Protein AF-A0A2X1NCE7-F1 (afdb_monomer_lite)

Organism: Escherichia coli (NCBI:txid562)

pLDDT: mean 74.32, std 12.25, range [46.88, 92.25]

Secondary structure (DSSP, 8-state):
-HHHHHHHHHHHHHHHHHHHHHHHHHHHHHHH-SSS---TTSTTSHHHHIIIIIIIHHHHHHHHHHHHHHHHHHHHHHHHTT-TT--TTSS---

Sequence (94 aa):
MLTLARQQQRQNIRWLLCLSVLMLLALLLSLCAGEQWISPGDWFTPRGELFVWQIRLPRTLAVLLVGAALAISGAVMQALFENPLAEPWTTWRL

Structure (mmCIF, N/CA/C/O backbone):
data_AF-A0A2X1NCE7-F1
#
_entry.id   AF-A0A2X1NCE7-F1
#
loop_
_atom_site.group_PDB
_atom_site.id
_atom_site.type_symbol
_atom_site.label_atom_id
_atom_site.label_alt_id
_atom_site.label_comp_id
_atom_site.label_asym_id
_atom_site.label_entity_id
_atom_site.label_seq_id
_atom_site.pdbx_PDB_ins_code
_atom_site.Cartn_x
_atom_site.Cartn_y
_atom_site.Cartn_z
_atom_site.occupancy
_atom_site.B_iso_or_equiv
_atom_site.auth_seq_id
_atom_site.auth_comp_id
_atom_site.auth_asym_id
_atom_site.auth_atom_id
_atom_site.pdbx_PDB_model_num
ATOM 1 N N . MET A 1 1 ? -25.843 -12.233 19.010 1.00 58.94 1 MET A N 1
ATOM 2 C CA . MET A 1 1 ? -24.568 -11.489 19.158 1.00 58.94 1 MET A CA 1
ATOM 3 C C . MET A 1 1 ? -23.429 -12.122 18.353 1.00 58.94 1 MET A C 1
ATOM 5 O O . MET A 1 1 ? -22.849 -11.433 17.526 1.00 58.94 1 MET A O 1
ATOM 9 N N . LEU A 1 2 ? -23.161 -13.430 18.482 1.00 68.69 2 LEU A N 1
ATOM 10 C CA . LEU A 1 2 ? -22.081 -14.109 17.733 1.00 68.69 2 LEU A CA 1
ATOM 11 C C . LEU A 1 2 ? -22.261 -14.132 16.196 1.00 68.69 2 LEU A C 1
ATOM 13 O O . LEU A 1 2 ? -21.280 -14.206 15.460 1.00 68.69 2 LEU A O 1
ATOM 17 N N . THR A 1 3 ? -23.494 -14.047 15.688 1.00 78.88 3 THR A N 1
ATOM 18 C CA . THR A 1 3 ? -23.795 -14.024 14.243 1.00 78.88 3 THR A CA 1
ATOM 19 C C . THR A 1 3 ? -23.432 -12.694 13.575 1.00 78.88 3 THR A C 1
ATOM 21 O O . THR A 1 3 ? -22.824 -12.708 12.506 1.00 78.88 3 THR A O 1
ATOM 24 N N . LEU A 1 4 ? -23.723 -11.564 14.231 1.00 79.62 4 LEU A N 1
ATOM 25 C CA . LEU A 1 4 ? -23.345 -10.220 13.770 1.00 79.62 4 LEU A CA 1
ATOM 26 C C . LEU A 1 4 ? -21.819 -10.051 13.751 1.00 79.62 4 LEU A C 1
ATOM 28 O O . LEU A 1 4 ? -21.266 -9.583 12.760 1.00 79.62 4 LEU A O 1
ATOM 32 N N . ALA A 1 5 ? -21.123 -10.538 14.787 1.00 78.19 5 ALA A N 1
ATOM 33 C CA . ALA A 1 5 ? -19.659 -10.520 14.842 1.00 78.19 5 ALA A CA 1
ATOM 34 C C . ALA A 1 5 ? -19.017 -11.302 13.677 1.00 78.19 5 ALA A C 1
ATOM 36 O O . ALA A 1 5 ? -18.088 -10.815 13.034 1.00 78.19 5 ALA A O 1
ATOM 37 N N . ARG A 1 6 ? -19.554 -12.485 13.334 1.00 77.81 6 ARG A N 1
ATOM 38 C CA . ARG A 1 6 ? -19.093 -13.279 12.178 1.00 77.81 6 ARG A CA 1
ATOM 39 C C . ARG A 1 6 ? -19.366 -12.592 10.837 1.00 77.81 6 ARG A C 1
ATOM 41 O O . ARG A 1 6 ? -18.542 -12.697 9.927 1.00 77.81 6 ARG A O 1
ATOM 48 N N . GLN A 1 7 ? -20.505 -11.911 10.692 1.00 80.94 7 GLN A N 1
ATOM 49 C CA . GLN A 1 7 ? -20.818 -11.143 9.482 1.00 80.94 7 GLN A CA 1
ATOM 50 C C . GLN A 1 7 ? -19.876 -9.948 9.316 1.00 80.94 7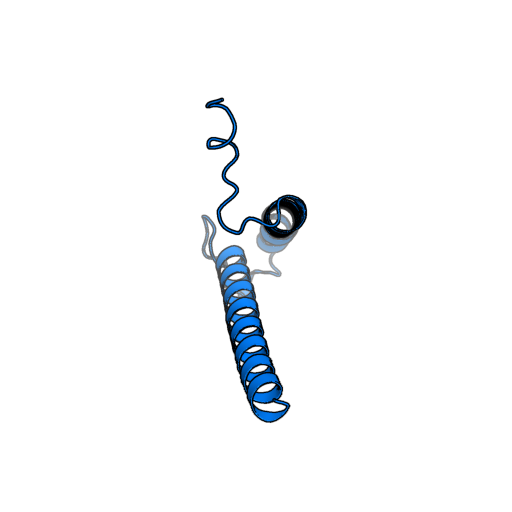 GLN A C 1
ATOM 52 O O . GLN A 1 7 ? -19.316 -9.780 8.231 1.00 80.94 7 GLN A O 1
ATOM 57 N N . GLN A 1 8 ? -19.625 -9.192 10.389 1.00 83.81 8 GLN A N 1
ATOM 58 C CA . GLN A 1 8 ? -18.676 -8.079 10.380 1.00 83.81 8 GLN A CA 1
ATOM 59 C C . GLN A 1 8 ? -17.263 -8.556 10.028 1.00 83.81 8 GLN A C 1
ATOM 61 O O . GLN A 1 8 ? -16.607 -7.974 9.169 1.00 83.81 8 GLN A O 1
ATOM 66 N N . GLN A 1 9 ? -16.811 -9.669 10.614 1.00 84.88 9 GLN A N 1
ATOM 67 C CA . GLN A 1 9 ? -15.489 -10.229 10.330 1.00 84.88 9 GLN A CA 1
ATOM 68 C C . GLN A 1 9 ? -15.327 -10.607 8.848 1.00 84.88 9 GLN A C 1
ATOM 70 O O . GLN A 1 9 ? -14.289 -10.334 8.248 1.00 84.88 9 GLN A O 1
ATOM 75 N N . ARG A 1 10 ? -16.362 -11.184 8.221 1.00 82.50 10 ARG A N 1
ATOM 76 C CA . ARG A 1 10 ? -16.343 -11.494 6.781 1.00 82.50 10 ARG A CA 1
ATOM 77 C C . ARG A 1 10 ? -16.296 -10.238 5.919 1.00 82.50 10 ARG A C 1
ATOM 79 O O . ARG A 1 10 ? -15.580 -10.230 4.923 1.00 82.50 10 ARG A O 1
ATOM 86 N N . GLN A 1 11 ? -17.038 -9.193 6.277 1.00 85.50 11 GLN A N 1
ATOM 87 C CA . GLN A 1 11 ? -16.992 -7.919 5.555 1.00 85.50 11 GLN A CA 1
ATOM 88 C C . GLN A 1 11 ? -15.617 -7.260 5.683 1.00 85.50 11 GLN A C 1
ATOM 90 O O . GLN A 1 11 ? -15.058 -6.851 4.671 1.00 85.50 11 GLN A O 1
ATOM 95 N N . ASN A 1 12 ? -15.026 -7.255 6.880 1.00 85.00 12 ASN A N 1
ATOM 96 C CA . ASN A 1 12 ? -13.684 -6.720 7.110 1.00 85.00 12 ASN A CA 1
ATOM 97 C C . ASN A 1 12 ? -12.630 -7.466 6.282 1.00 85.00 12 ASN A C 1
ATOM 99 O O . ASN A 1 12 ? -11.816 -6.830 5.624 1.00 85.00 12 ASN A O 1
ATOM 103 N N . ILE A 1 13 ? -12.677 -8.803 6.241 1.00 87.81 13 ILE A N 1
ATOM 104 C CA . ILE A 1 13 ? -11.763 -9.597 5.404 1.00 87.81 13 ILE A CA 1
ATOM 105 C C . ILE A 1 13 ? -11.936 -9.248 3.920 1.00 87.81 13 ILE A C 1
ATOM 107 O O . ILE A 1 13 ? -10.945 -9.108 3.210 1.00 87.81 13 ILE A O 1
ATOM 111 N N . ARG A 1 14 ? -13.174 -9.061 3.443 1.00 89.50 14 ARG A N 1
ATOM 112 C CA . ARG A 1 14 ? -13.430 -8.650 2.052 1.00 89.50 14 ARG A CA 1
ATOM 113 C C . ARG A 1 14 ? -12.869 -7.260 1.758 1.00 89.50 14 ARG A C 1
ATOM 115 O O . ARG A 1 14 ? -12.230 -7.093 0.728 1.00 89.50 14 ARG A O 1
ATOM 122 N N . TRP A 1 15 ? -13.052 -6.299 2.660 1.00 89.75 15 TRP A N 1
ATOM 123 C CA . TRP A 1 15 ? -12.480 -4.959 2.519 1.00 89.75 15 TRP A CA 1
ATOM 124 C C . TRP A 1 15 ? -10.953 -4.978 2.522 1.00 89.75 15 TRP A C 1
ATOM 126 O O . TRP A 1 15 ? -10.344 -4.371 1.647 1.00 89.75 15 TRP A O 1
ATOM 136 N N . LEU A 1 16 ? -10.332 -5.727 3.436 1.00 86.75 16 LEU A N 1
ATOM 137 C CA . LEU A 1 16 ? -8.879 -5.897 3.477 1.00 86.75 16 LEU A CA 1
ATOM 138 C C . LEU A 1 16 ? -8.344 -6.543 2.195 1.00 86.75 16 LEU A C 1
ATOM 140 O O . LEU A 1 16 ? -7.322 -6.100 1.682 1.00 86.75 16 LEU A O 1
ATOM 144 N N . LEU A 1 17 ? -9.047 -7.541 1.646 1.00 91.12 17 LEU A N 1
ATOM 145 C CA . LEU A 1 17 ? -8.702 -8.147 0.358 1.00 91.12 17 LEU A CA 1
ATOM 146 C C . LEU A 1 17 ? -8.848 -7.156 -0.802 1.00 91.12 17 LEU A C 1
ATOM 148 O O . LEU A 1 17 ? -7.972 -7.083 -1.655 1.00 91.12 17 LEU A O 1
ATOM 152 N N . CYS A 1 18 ? -9.922 -6.369 -0.846 1.00 92.25 18 CYS A N 1
ATOM 153 C CA . CYS A 1 18 ? -10.084 -5.345 -1.878 1.00 92.25 18 CYS A CA 1
ATOM 154 C C . CYS A 1 18 ? -8.982 -4.280 -1.798 1.00 92.25 18 CYS A C 1
ATOM 156 O O . CYS A 1 18 ? -8.421 -3.910 -2.827 1.00 92.25 18 CYS A O 1
ATOM 158 N N . LEU A 1 19 ? -8.638 -3.821 -0.592 1.00 87.62 19 LEU A N 1
ATOM 159 C CA . LEU A 1 19 ? -7.569 -2.846 -0.378 1.00 87.62 19 LEU A CA 1
ATOM 160 C C . LEU A 1 19 ? -6.192 -3.415 -0.728 1.00 87.62 19 LEU A C 1
ATOM 162 O O . LEU A 1 19 ? -5.399 -2.721 -1.358 1.00 87.62 19 LEU A O 1
ATOM 166 N N . SER A 1 20 ? -5.907 -4.673 -0.381 1.00 86.44 20 SER A N 1
ATOM 167 C CA . SER A 1 20 ? -4.633 -5.306 -0.736 1.00 86.44 20 SER A CA 1
ATOM 168 C C . SER A 1 20 ? -4.498 -5.506 -2.246 1.00 86.44 20 SER A C 1
ATOM 170 O O . SER A 1 20 ? -3.440 -5.218 -2.805 1.00 86.44 20 SER A O 1
ATOM 172 N N . VAL A 1 21 ? -5.574 -5.912 -2.927 1.00 89.12 21 VAL A N 1
ATOM 173 C CA . VAL A 1 21 ? -5.618 -6.007 -4.394 1.00 89.12 21 VAL A CA 1
ATOM 174 C C . VAL A 1 21 ? -5.422 -4.633 -5.032 1.00 89.12 21 VAL A C 1
ATOM 176 O O . VAL A 1 21 ? -4.627 -4.507 -5.959 1.00 89.12 21 VAL A O 1
ATOM 179 N N . LEU A 1 22 ? -6.084 -3.592 -4.522 1.00 89.31 22 LEU A N 1
ATOM 180 C CA . LEU A 1 22 ? -5.906 -2.223 -5.009 1.00 89.31 22 LEU A CA 1
ATOM 181 C C . LEU A 1 22 ? -4.461 -1.736 -4.817 1.00 89.31 22 LEU A C 1
ATOM 183 O O . LEU A 1 22 ? -3.897 -1.132 -5.725 1.00 89.31 22 LEU A O 1
ATOM 187 N N . MET A 1 23 ? -3.843 -2.037 -3.671 1.00 82.19 23 MET A N 1
ATOM 188 C CA . MET A 1 23 ? -2.447 -1.694 -3.393 1.00 82.19 23 MET A CA 1
ATOM 189 C C . MET A 1 23 ? -1.490 -2.413 -4.351 1.00 82.19 23 MET A C 1
ATOM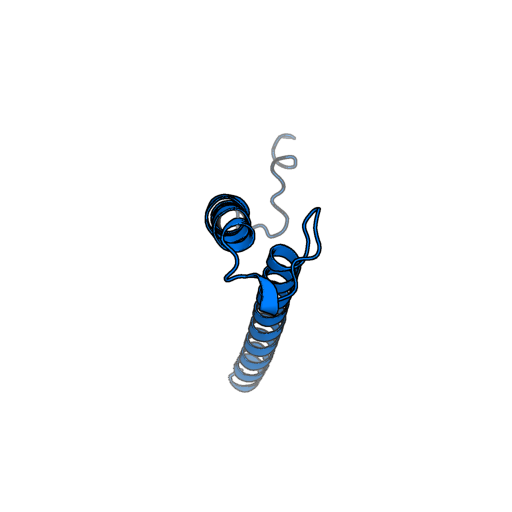 191 O O . MET A 1 23 ? -0.575 -1.787 -4.878 1.00 82.19 23 MET A O 1
ATOM 195 N N . LEU A 1 24 ? -1.723 -3.701 -4.623 1.00 82.38 24 LEU A N 1
ATOM 196 C CA . LEU A 1 24 ? -0.961 -4.471 -5.610 1.00 82.38 24 LEU A CA 1
ATOM 197 C C . LEU A 1 24 ? -1.125 -3.905 -7.023 1.00 82.38 24 LEU A C 1
ATOM 199 O O . LEU A 1 24 ? -0.134 -3.758 -7.733 1.00 82.38 24 LEU A O 1
ATOM 203 N N . LEU A 1 25 ? -2.345 -3.537 -7.419 1.00 84.12 25 LEU A N 1
ATOM 204 C CA . LEU A 1 25 ? -2.602 -2.888 -8.704 1.00 84.12 25 LEU A CA 1
ATOM 205 C C . LEU A 1 25 ? -1.869 -1.551 -8.808 1.00 84.12 25 LEU A C 1
ATOM 207 O O . LEU A 1 25 ? -1.225 -1.309 -9.821 1.00 84.12 25 LEU A O 1
ATOM 211 N N . ALA A 1 26 ? -1.899 -0.715 -7.768 1.00 79.94 26 ALA A N 1
ATOM 212 C CA . ALA A 1 26 ? -1.154 0.542 -7.731 1.00 79.94 26 ALA A CA 1
ATOM 213 C C . ALA A 1 26 ? 0.366 0.319 -7.810 1.00 79.94 26 ALA A C 1
ATOM 215 O O . ALA A 1 26 ? 1.059 1.080 -8.479 1.00 79.94 26 ALA A O 1
ATOM 216 N N . LEU A 1 27 ? 0.882 -0.746 -7.189 1.00 74.88 27 LEU A N 1
ATOM 217 C CA . LEU A 1 27 ? 2.283 -1.168 -7.283 1.00 74.88 27 LEU A CA 1
ATOM 218 C C . LEU A 1 27 ? 2.661 -1.566 -8.713 1.00 74.88 27 LEU A C 1
ATOM 220 O O . LEU A 1 27 ? 3.658 -1.082 -9.244 1.00 74.88 27 LEU A O 1
ATOM 224 N N . LEU A 1 28 ? 1.843 -2.405 -9.352 1.00 73.62 28 LEU A N 1
ATOM 225 C CA . LEU A 1 28 ? 2.024 -2.812 -10.746 1.00 73.62 28 LEU A CA 1
ATOM 226 C C . LEU A 1 28 ? 1.956 -1.604 -11.682 1.00 73.62 28 LEU A C 1
ATOM 228 O O . LEU A 1 28 ? 2.795 -1.466 -12.570 1.00 73.62 28 LEU A O 1
ATOM 232 N N . LEU A 1 29 ? 1.005 -0.698 -11.444 1.00 74.56 29 LEU A N 1
ATOM 233 C CA . LEU A 1 29 ? 0.853 0.532 -12.210 1.00 74.56 29 LEU A CA 1
ATOM 234 C C . LEU A 1 29 ? 2.044 1.467 -11.994 1.00 74.56 29 LEU A C 1
ATOM 236 O O . LEU A 1 29 ? 2.522 2.025 -12.963 1.00 74.56 29 LEU A O 1
ATOM 240 N N . SER A 1 30 ? 2.579 1.586 -10.777 1.00 68.69 30 SER A N 1
ATOM 241 C CA . SER A 1 30 ? 3.783 2.375 -10.472 1.00 68.69 30 SER A CA 1
ATOM 242 C C . SER A 1 30 ? 5.050 1.780 -11.097 1.00 68.69 30 SER A C 1
ATOM 244 O O . SER A 1 30 ? 5.929 2.520 -11.534 1.00 68.69 30 SER A O 1
ATOM 246 N N . LEU A 1 31 ? 5.162 0.449 -11.178 1.00 64.50 31 LEU A N 1
ATOM 247 C CA . LEU A 1 31 ? 6.261 -0.198 -11.902 1.00 64.50 31 LEU A CA 1
ATOM 248 C C . LEU A 1 31 ? 6.150 0.031 -13.417 1.00 64.50 31 LEU A C 1
ATOM 250 O O . LEU A 1 31 ? 7.162 0.305 -14.068 1.00 64.50 31 LEU A O 1
ATOM 254 N N . CYS A 1 32 ? 4.935 -0.045 -13.969 1.00 63.03 32 CYS A N 1
ATOM 255 C CA . CYS A 1 32 ? 4.683 0.114 -15.404 1.00 63.03 32 CYS A CA 1
ATOM 256 C C . CYS A 1 32 ? 4.666 1.586 -15.859 1.00 63.03 32 CYS A C 1
ATOM 258 O O . CYS A 1 32 ? 5.091 1.887 -16.974 1.00 63.03 32 CYS A O 1
ATOM 260 N N . ALA A 1 33 ? 4.220 2.516 -15.012 1.00 58.88 33 ALA A N 1
ATOM 261 C CA . ALA A 1 33 ? 4.077 3.933 -15.323 1.00 58.88 33 ALA A CA 1
ATOM 262 C C . ALA A 1 33 ? 5.378 4.696 -15.034 1.00 58.88 33 ALA A C 1
ATOM 264 O O . ALA A 1 33 ? 5.694 5.059 -13.904 1.00 58.88 33 ALA A O 1
ATOM 265 N N . GLY A 1 34 ? 6.127 4.980 -16.093 1.00 55.62 34 GLY A N 1
ATOM 266 C CA . GLY A 1 34 ? 7.198 5.973 -16.109 1.00 55.62 34 GLY A CA 1
ATOM 267 C C . GLY A 1 34 ? 7.392 6.511 -17.526 1.00 55.62 34 GLY A C 1
ATOM 268 O O . GLY A 1 34 ? 6.761 6.011 -18.454 1.00 55.62 34 GLY A O 1
ATOM 269 N N . GLU A 1 35 ? 8.256 7.519 -17.695 1.00 51.97 35 GLU A N 1
ATOM 270 C CA . GLU A 1 35 ? 8.445 8.272 -18.958 1.00 51.97 35 GLU A CA 1
ATOM 271 C C . GLU A 1 35 ? 8.734 7.405 -20.196 1.00 51.97 35 GLU A C 1
ATOM 273 O O . GLU A 1 35 ? 8.467 7.816 -21.320 1.00 51.97 35 GLU A O 1
ATOM 278 N N . GLN A 1 36 ? 9.217 6.179 -19.995 1.00 51.78 36 GLN A N 1
ATOM 279 C CA . GLN A 1 36 ? 9.199 5.125 -21.001 1.00 51.78 36 GLN A CA 1
ATOM 280 C C . GLN A 1 36 ? 8.372 3.952 -20.474 1.00 51.78 36 GLN A C 1
ATOM 282 O O . GLN A 1 36 ? 8.639 3.436 -19.378 1.00 51.78 36 GLN A O 1
ATOM 287 N N . TRP A 1 37 ? 7.370 3.545 -21.260 1.00 56.69 37 TRP A N 1
ATOM 288 C CA . TRP A 1 37 ? 6.694 2.256 -21.128 1.00 56.69 37 TRP A CA 1
ATOM 289 C C . TRP A 1 37 ? 7.737 1.157 -21.345 1.00 56.69 37 TRP A C 1
ATOM 291 O O . TRP A 1 37 ? 8.118 0.867 -22.475 1.00 56.69 37 TRP A O 1
ATOM 301 N N . ILE A 1 38 ? 8.239 0.584 -20.253 1.00 59.84 38 ILE A N 1
ATOM 302 C CA . ILE A 1 38 ? 9.171 -0.543 -20.296 1.00 59.84 38 ILE A CA 1
ATOM 303 C C . ILE A 1 38 ? 8.319 -1.803 -20.155 1.00 59.84 38 ILE A C 1
ATOM 305 O O . ILE A 1 38 ? 7.762 -2.064 -19.086 1.00 59.84 38 ILE A O 1
ATOM 309 N N . SER A 1 39 ? 8.187 -2.556 -21.247 1.00 61.66 39 SER A N 1
ATOM 310 C CA . SER A 1 39 ? 7.520 -3.860 -21.252 1.00 61.66 39 SER A CA 1
ATOM 311 C C . SER A 1 39 ? 8.199 -4.806 -20.244 1.00 61.66 39 SER A C 1
ATOM 313 O O . SER A 1 39 ? 9.422 -4.738 -20.104 1.00 61.66 39 SER A O 1
ATOM 315 N N . PRO A 1 40 ? 7.471 -5.725 -19.571 1.00 62.28 40 PRO A N 1
ATOM 316 C CA . PRO A 1 40 ? 8.065 -6.739 -18.688 1.00 62.28 40 PRO A CA 1
ATOM 317 C C . PRO A 1 40 ? 9.186 -7.567 -19.337 1.00 62.28 40 PRO A C 1
ATOM 319 O O . PRO A 1 40 ? 10.013 -8.139 -18.633 1.00 62.28 40 PRO A O 1
ATOM 322 N N . GLY A 1 41 ? 9.231 -7.623 -20.674 1.00 65.94 41 GLY A N 1
ATOM 323 C CA . GLY A 1 41 ? 10.305 -8.274 -21.429 1.00 65.94 41 GLY A CA 1
ATOM 324 C C . GLY A 1 41 ? 11.643 -7.523 -21.424 1.00 65.94 41 GLY A C 1
ATOM 325 O O . GLY A 1 41 ? 12.686 -8.156 -21.546 1.00 65.94 41 GLY A O 1
ATOM 326 N N . ASP A 1 42 ? 11.641 -6.203 -21.216 1.00 66.00 42 ASP A N 1
ATOM 327 C CA . ASP A 1 42 ? 12.844 -5.357 -21.282 1.00 66.00 42 ASP A CA 1
ATOM 328 C C . ASP A 1 42 ? 13.467 -5.081 -19.902 1.00 66.00 42 ASP A C 1
ATOM 330 O O . ASP A 1 42 ? 14.480 -4.381 -19.800 1.00 66.00 42 ASP A O 1
ATOM 334 N N . TRP A 1 43 ? 12.898 -5.644 -18.827 1.00 64.56 43 TRP A N 1
ATOM 335 C CA . TRP A 1 43 ? 13.374 -5.460 -17.447 1.00 64.56 43 TRP A CA 1
ATOM 336 C C . TRP A 1 43 ? 14.811 -5.954 -17.230 1.00 64.56 43 TRP A C 1
ATOM 338 O O . TRP A 1 43 ? 15.511 -5.415 -16.378 1.00 64.56 43 TRP A O 1
ATOM 348 N N . PHE A 1 44 ? 15.262 -6.928 -18.027 1.00 67.00 44 PHE A N 1
ATOM 349 C CA . PHE A 1 44 ? 16.611 -7.505 -17.958 1.00 67.00 44 PHE A CA 1
ATOM 350 C C . PHE A 1 44 ? 17.629 -6.826 -18.887 1.00 67.00 44 PHE A C 1
ATOM 352 O O . PHE A 1 44 ? 18.760 -7.290 -19.012 1.00 67.00 44 PHE A O 1
ATOM 359 N N . THR A 1 45 ? 17.258 -5.738 -19.568 1.00 72.81 45 THR A N 1
ATOM 360 C CA . THR A 1 45 ? 18.244 -4.944 -20.312 1.00 72.81 45 THR A CA 1
ATOM 361 C C . THR A 1 45 ? 19.086 -4.097 -19.346 1.00 72.81 45 THR A C 1
ATOM 363 O O . THR A 1 45 ? 18.556 -3.634 -18.337 1.00 72.81 45 THR A O 1
ATOM 366 N N . PRO A 1 46 ? 20.362 -3.786 -19.650 1.00 70.88 46 PRO A N 1
ATOM 367 C CA . PRO A 1 46 ? 21.230 -3.002 -18.755 1.00 70.88 46 PRO A CA 1
ATOM 368 C C . PRO A 1 46 ? 20.663 -1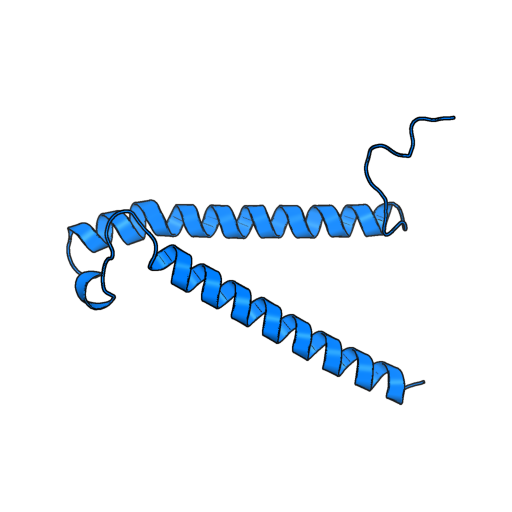.622 -18.377 1.00 70.88 46 PRO A C 1
ATOM 370 O O . PRO A 1 46 ? 20.931 -1.093 -17.302 1.00 70.88 46 PRO A O 1
ATOM 373 N N . ARG A 1 47 ? 19.850 -1.030 -19.265 1.00 66.19 47 ARG A N 1
ATOM 374 C CA . ARG A 1 47 ? 19.118 0.219 -18.999 1.00 66.19 47 ARG A CA 1
ATOM 375 C C . ARG A 1 47 ? 17.903 -0.016 -18.099 1.00 66.19 47 ARG A C 1
ATOM 377 O O . ARG A 1 47 ? 17.676 0.772 -17.187 1.00 66.19 47 ARG A O 1
ATOM 384 N N . GLY A 1 48 ? 17.146 -1.088 -18.342 1.00 66.25 48 GLY A N 1
ATOM 385 C CA . GLY A 1 48 ? 16.019 -1.495 -17.506 1.00 66.25 48 GLY A CA 1
ATOM 386 C C . GLY A 1 48 ? 16.450 -1.808 -16.076 1.00 66.25 48 GLY A C 1
ATOM 387 O O . GLY A 1 48 ? 15.811 -1.335 -15.141 1.00 66.25 48 GLY A O 1
ATOM 388 N N . GLU A 1 49 ? 17.580 -2.494 -15.896 1.00 70.19 49 GLU A N 1
ATOM 389 C CA . GLU A 1 49 ? 18.090 -2.856 -14.576 1.00 70.19 49 GLU A CA 1
ATOM 390 C C . GLU A 1 49 ? 18.427 -1.611 -13.741 1.00 70.19 49 GLU A C 1
ATOM 392 O O . GLU A 1 49 ? 17.897 -1.440 -12.647 1.00 70.19 49 GLU A O 1
ATOM 397 N N . LEU A 1 50 ? 19.201 -0.669 -14.291 1.00 70.12 50 LEU A N 1
ATOM 398 C CA . LEU A 1 50 ? 19.536 0.593 -13.619 1.00 70.12 50 LEU A CA 1
ATOM 399 C C . LEU A 1 50 ? 18.293 1.442 -13.304 1.00 70.12 50 LEU A C 1
ATOM 401 O O . LEU A 1 50 ? 18.100 1.863 -12.165 1.00 70.12 50 LEU A O 1
ATOM 405 N N . PHE A 1 51 ? 17.419 1.686 -14.283 1.00 68.31 51 PHE A N 1
ATOM 406 C CA . PHE A 1 51 ? 16.262 2.565 -14.081 1.00 68.31 51 PHE A CA 1
ATOM 407 C C . PHE A 1 51 ? 15.189 1.944 -13.177 1.00 68.31 51 PHE A C 1
ATOM 409 O O . PHE A 1 51 ? 14.630 2.631 -12.317 1.00 68.31 51 PHE A O 1
ATOM 416 N N . VAL A 1 52 ? 14.877 0.658 -13.346 1.00 70.44 52 VAL A N 1
ATOM 417 C CA . VAL A 1 52 ? 13.839 -0.013 -12.553 1.00 70.44 52 VAL A CA 1
ATOM 418 C C . VAL A 1 52 ? 14.350 -0.300 -11.141 1.00 70.44 52 VAL A C 1
ATOM 420 O O . VAL A 1 52 ? 13.674 0.082 -10.184 1.00 70.44 52 VAL A O 1
ATOM 423 N N . TRP A 1 53 ? 15.546 -0.881 -10.981 1.00 70.94 53 TRP A N 1
ATOM 424 C CA . TRP A 1 53 ? 16.061 -1.255 -9.658 1.00 70.94 53 TRP A CA 1
ATOM 425 C C . TRP A 1 53 ? 16.634 -0.088 -8.861 1.00 70.94 53 TRP A C 1
ATOM 427 O O . TRP A 1 53 ? 16.416 -0.044 -7.654 1.00 70.94 53 TRP A O 1
ATOM 437 N N . GLN A 1 54 ? 17.335 0.867 -9.483 1.00 71.19 54 GLN A N 1
ATOM 438 C CA . GLN A 1 54 ? 17.988 1.943 -8.722 1.00 71.19 54 GLN A CA 1
ATOM 439 C C . GLN A 1 54 ? 17.135 3.202 -8.563 1.00 71.19 54 GLN A C 1
ATOM 441 O O . GLN A 1 54 ? 17.381 3.973 -7.641 1.00 71.19 54 GLN A O 1
ATOM 446 N N . ILE A 1 55 ? 16.128 3.426 -9.416 1.00 71.88 55 ILE A N 1
ATOM 447 C CA . ILE A 1 55 ? 15.310 4.651 -9.358 1.00 71.88 55 ILE A CA 1
ATOM 448 C C . ILE A 1 55 ? 13.863 4.337 -8.979 1.00 71.88 55 ILE A C 1
ATOM 450 O O . ILE A 1 55 ? 13.330 4.915 -8.028 1.00 71.88 55 ILE A O 1
ATOM 454 N N . ARG A 1 56 ? 13.197 3.422 -9.696 1.00 75.38 56 ARG A N 1
ATOM 455 C CA . ARG A 1 56 ? 11.761 3.165 -9.482 1.00 75.38 56 ARG A CA 1
ATOM 456 C C . ARG A 1 56 ? 11.493 2.367 -8.210 1.00 75.38 56 ARG A C 1
ATOM 458 O O . ARG A 1 56 ? 10.590 2.723 -7.453 1.00 75.38 56 ARG A O 1
ATOM 465 N N . LEU A 1 57 ? 12.275 1.325 -7.946 1.00 76.19 57 LEU A N 1
ATOM 466 C CA . LEU A 1 57 ? 12.095 0.459 -6.781 1.00 76.19 57 LEU A CA 1
ATOM 467 C C . LEU A 1 57 ? 12.273 1.196 -5.439 1.00 76.19 57 LEU A C 1
ATOM 469 O O . LEU A 1 57 ? 11.338 1.144 -4.634 1.00 76.19 57 LEU A O 1
ATOM 473 N N . PRO A 1 58 ? 13.362 1.958 -5.187 1.00 81.56 58 PRO A N 1
ATOM 474 C CA . PRO A 1 58 ? 13.495 2.702 -3.933 1.00 81.56 58 PRO A CA 1
ATOM 475 C C . PRO A 1 58 ? 12.426 3.789 -3.781 1.00 81.56 58 PRO A C 1
ATOM 477 O O . PRO A 1 58 ? 11.907 3.977 -2.683 1.00 81.56 58 PRO A O 1
ATOM 480 N N . ARG A 1 59 ? 12.020 4.458 -4.872 1.00 81.50 59 ARG A N 1
ATOM 481 C CA . ARG A 1 59 ? 10.925 5.441 -4.838 1.00 81.50 59 ARG A CA 1
ATOM 482 C C . ARG A 1 59 ? 9.595 4.797 -4.452 1.00 81.50 59 ARG A C 1
ATOM 484 O O . ARG A 1 59 ? 8.876 5.339 -3.618 1.00 81.50 59 ARG A O 1
ATOM 491 N N . THR A 1 60 ? 9.269 3.648 -5.040 1.00 80.06 60 THR A N 1
ATOM 492 C CA . THR A 1 60 ? 8.007 2.944 -4.768 1.00 80.06 60 THR A CA 1
ATOM 493 C C . THR A 1 60 ? 7.970 2.440 -3.324 1.00 80.06 60 THR A C 1
ATOM 495 O O . THR A 1 60 ? 6.961 2.609 -2.644 1.00 80.06 60 THR A O 1
ATOM 498 N N . LEU A 1 61 ? 9.091 1.913 -2.815 1.00 83.25 61 LEU A N 1
ATOM 499 C CA . LEU A 1 61 ? 9.228 1.541 -1.405 1.00 83.25 61 LEU A CA 1
ATOM 500 C C . LEU A 1 61 ? 9.072 2.744 -0.470 1.00 83.25 61 LEU A C 1
ATOM 502 O O . LEU A 1 61 ? 8.343 2.649 0.513 1.00 83.25 61 LEU A O 1
ATOM 506 N N . ALA A 1 62 ? 9.701 3.879 -0.783 1.00 86.25 62 ALA A N 1
ATOM 507 C CA . ALA A 1 62 ? 9.577 5.088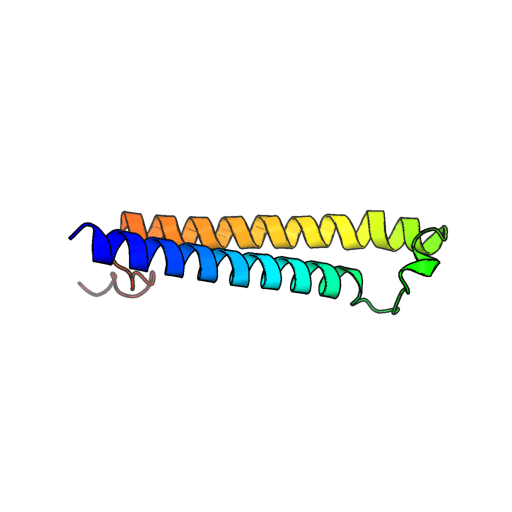 0.024 1.00 86.25 62 ALA A CA 1
ATOM 508 C C . ALA A 1 62 ? 8.120 5.573 0.097 1.00 86.25 62 ALA A C 1
ATOM 510 O O . ALA A 1 62 ? 7.624 5.856 1.184 1.00 86.25 62 ALA A O 1
ATOM 511 N N . VAL A 1 63 ? 7.406 5.606 -1.034 1.00 85.00 63 VAL A N 1
ATOM 512 C CA . VAL A 1 63 ? 5.989 6.006 -1.081 1.00 85.00 63 VAL A CA 1
ATOM 513 C C . VAL A 1 63 ? 5.108 5.046 -0.280 1.00 85.00 63 VAL A C 1
ATOM 515 O O . VAL A 1 63 ? 4.249 5.503 0.470 1.00 85.00 63 VAL A O 1
ATOM 518 N N . LEU A 1 64 ? 5.336 3.733 -0.387 1.00 84.12 64 LEU A N 1
ATOM 519 C CA . LEU A 1 64 ? 4.599 2.730 0.390 1.00 84.12 64 LEU A CA 1
ATOM 520 C C . LEU A 1 64 ? 4.826 2.892 1.894 1.00 84.12 64 LEU A C 1
ATOM 522 O O . LEU A 1 64 ? 3.864 2.901 2.660 1.00 84.12 64 LEU A O 1
ATOM 526 N N . LEU A 1 65 ? 6.082 3.047 2.317 1.00 88.25 65 LEU A N 1
ATOM 527 C CA . LEU A 1 65 ? 6.433 3.212 3.727 1.00 88.25 65 LEU A CA 1
ATOM 528 C C . LEU A 1 65 ? 5.859 4.508 4.301 1.00 88.25 65 LEU A C 1
ATOM 530 O O . LEU A 1 65 ? 5.257 4.487 5.372 1.00 88.25 65 LEU A O 1
ATOM 534 N N . VAL A 1 66 ? 5.993 5.622 3.579 1.00 90.81 66 VAL A N 1
ATOM 535 C CA . VAL A 1 66 ? 5.456 6.922 4.004 1.00 90.81 66 VAL A CA 1
ATOM 536 C C . VAL A 1 66 ? 3.928 6.891 4.049 1.00 90.81 66 VAL A C 1
ATOM 538 O O . VAL A 1 66 ? 3.340 7.342 5.030 1.00 90.81 66 VAL A O 1
ATOM 541 N N . GLY A 1 67 ? 3.272 6.314 3.039 1.00 86.44 67 GLY A N 1
ATOM 542 C CA . GLY A 1 67 ? 1.816 6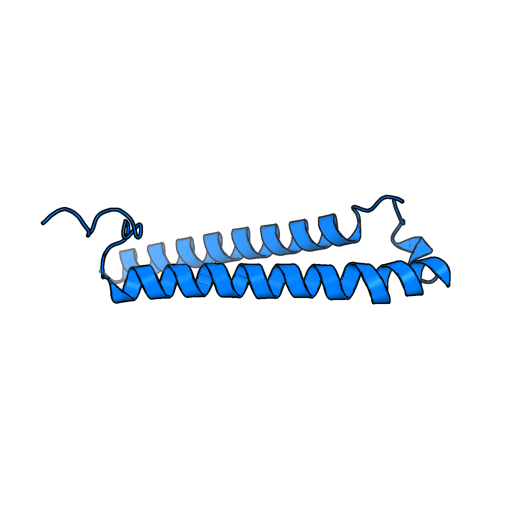.166 3.011 1.00 86.44 67 GLY A CA 1
ATOM 543 C C . GLY A 1 67 ? 1.292 5.312 4.167 1.00 86.44 67 GLY A C 1
ATOM 544 O O . GLY A 1 67 ? 0.341 5.708 4.841 1.00 86.44 67 GLY A O 1
ATOM 545 N N . ALA A 1 68 ? 1.947 4.183 4.453 1.00 87.25 68 ALA A N 1
ATOM 546 C CA . ALA A 1 68 ? 1.606 3.330 5.589 1.00 87.25 68 ALA A CA 1
ATOM 547 C C . ALA A 1 68 ? 1.813 4.053 6.930 1.00 87.25 68 ALA A C 1
ATOM 549 O O . ALA A 1 68 ? 0.933 4.015 7.788 1.00 87.25 68 ALA A O 1
ATOM 550 N N . ALA A 1 69 ? 2.937 4.754 7.100 1.00 89.81 69 ALA A N 1
ATOM 551 C CA . ALA A 1 69 ? 3.231 5.509 8.315 1.00 89.81 69 ALA A CA 1
ATOM 552 C C . ALA A 1 69 ? 2.208 6.627 8.568 1.00 89.81 69 ALA A C 1
ATOM 554 O O . ALA A 1 69 ? 1.744 6.785 9.697 1.00 89.81 69 ALA A O 1
ATOM 555 N N . LEU A 1 70 ? 1.807 7.367 7.528 1.00 86.50 70 LEU A N 1
ATOM 556 C CA . LEU A 1 70 ? 0.780 8.408 7.631 1.00 86.50 70 LEU A CA 1
ATOM 557 C C . LEU A 1 70 ? -0.596 7.829 7.973 1.00 86.50 70 LEU A C 1
ATOM 559 O O . LEU A 1 70 ? -1.279 8.366 8.843 1.00 86.50 70 LEU A O 1
ATOM 563 N N . ALA A 1 71 ? -0.987 6.718 7.341 1.00 85.31 71 ALA A N 1
ATOM 564 C CA . ALA A 1 71 ? -2.252 6.049 7.635 1.00 85.31 71 ALA A CA 1
ATOM 565 C C . ALA A 1 71 ? -2.308 5.543 9.086 1.00 85.31 71 ALA A C 1
ATOM 567 O O . ALA A 1 71 ? -3.303 5.760 9.778 1.00 85.31 71 ALA A O 1
ATOM 568 N N . ILE A 1 72 ? -1.226 4.920 9.567 1.00 88.19 72 ILE A N 1
ATOM 569 C CA . ILE A 1 72 ? -1.118 4.447 10.954 1.00 88.19 72 ILE A CA 1
ATOM 570 C C . ILE A 1 72 ? -1.136 5.628 11.923 1.00 88.19 72 ILE A C 1
ATOM 572 O O . ILE A 1 72 ? -1.885 5.595 12.892 1.00 88.19 72 ILE A O 1
ATOM 576 N N . SER A 1 73 ? -0.363 6.684 11.658 1.00 89.12 73 SER A N 1
ATOM 577 C CA . SER A 1 73 ? -0.338 7.888 12.496 1.00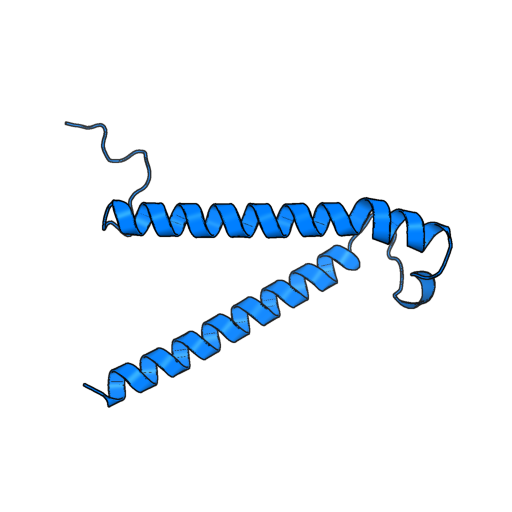 89.12 73 SER A CA 1
ATOM 578 C C . SER A 1 73 ? -1.727 8.527 12.617 1.00 89.12 73 SER A C 1
ATOM 580 O O . SER A 1 73 ? -2.173 8.829 13.722 1.00 89.12 73 SER A O 1
ATOM 582 N N . GLY A 1 74 ? -2.466 8.639 11.506 1.00 81.94 74 GLY A N 1
ATOM 583 C CA . GLY A 1 74 ? -3.847 9.127 11.508 1.00 81.94 74 GLY A CA 1
ATOM 584 C C . GLY A 1 74 ? -4.789 8.248 12.335 1.00 81.94 74 GLY A C 1
ATOM 585 O O . GLY A 1 74 ? -5.556 8.770 13.142 1.00 81.94 74 GLY A O 1
ATOM 586 N N . ALA A 1 75 ? -4.691 6.922 12.204 1.00 83.94 75 ALA A N 1
ATOM 587 C CA . ALA A 1 75 ? -5.489 5.982 12.993 1.00 83.94 75 ALA A CA 1
ATOM 588 C C . ALA A 1 75 ? -5.153 6.039 14.494 1.00 83.94 75 ALA A C 1
ATOM 590 O O . ALA A 1 75 ? -6.052 6.005 15.333 1.00 83.94 75 ALA A O 1
ATOM 591 N N . VAL A 1 76 ? -3.869 6.168 14.843 1.00 86.06 76 VAL A N 1
ATOM 592 C CA . VAL A 1 76 ? -3.416 6.346 16.231 1.00 86.06 76 VAL A CA 1
ATOM 593 C C . VAL A 1 76 ? -3.947 7.656 16.800 1.00 86.06 76 VAL A C 1
ATOM 595 O O . VAL A 1 76 ? -4.422 7.671 17.930 1.00 86.06 76 VAL A O 1
ATOM 598 N N . MET A 1 77 ? -3.929 8.740 16.023 1.00 79.44 77 MET A N 1
ATOM 599 C CA . MET A 1 77 ? -4.471 10.027 16.450 1.00 79.44 77 MET A CA 1
ATOM 600 C C . MET A 1 77 ? -5.984 9.943 16.695 1.00 79.44 77 MET A C 1
ATOM 602 O O . MET A 1 77 ? -6.460 10.375 17.740 1.00 79.44 77 MET A O 1
ATOM 606 N N . GLN A 1 78 ? -6.732 9.305 15.790 1.00 79.62 78 GLN A N 1
ATOM 607 C CA . GLN A 1 78 ? -8.170 9.060 15.961 1.00 79.62 78 GLN A CA 1
ATOM 608 C C . GLN A 1 78 ? -8.479 8.216 17.207 1.00 79.62 78 GLN A C 1
ATOM 610 O O . GLN A 1 78 ? -9.454 8.493 17.903 1.00 79.62 78 GLN A O 1
ATOM 615 N N . ALA A 1 79 ? -7.644 7.216 17.512 1.00 83.00 79 ALA A N 1
ATOM 616 C CA . ALA A 1 79 ? -7.788 6.383 18.704 1.00 83.00 79 ALA A CA 1
ATOM 617 C C . ALA A 1 79 ? -7.440 7.140 19.995 1.00 83.00 79 ALA A C 1
ATOM 619 O O . ALA A 1 79 ? -8.143 6.999 20.988 1.00 83.00 79 ALA A O 1
ATOM 620 N N . LEU A 1 80 ? -6.386 7.961 19.977 1.00 81.56 80 LEU A N 1
ATOM 621 C CA . LEU A 1 80 ? -5.931 8.721 21.142 1.00 81.56 80 LEU A CA 1
ATOM 622 C C . LEU A 1 80 ? -6.940 9.793 21.568 1.00 81.56 80 LEU A C 1
ATOM 624 O O . LEU A 1 80 ? -7.130 10.014 22.759 1.00 81.56 80 LEU A O 1
ATOM 628 N N . PHE A 1 81 ? -7.581 10.455 20.604 1.00 78.56 81 PHE A N 1
ATOM 629 C CA . PHE A 1 81 ? -8.608 11.462 20.878 1.00 78.56 81 PHE A CA 1
ATOM 630 C C . PHE A 1 81 ? -10.013 10.868 21.047 1.00 78.56 81 PHE A C 1
ATOM 632 O O . PHE A 1 81 ? -10.949 11.629 21.281 1.00 78.56 81 PHE A O 1
ATOM 639 N N . GLU A 1 82 ? -10.169 9.545 20.878 1.00 72.56 82 GLU A N 1
ATOM 640 C CA . GLU A 1 82 ? -11.456 8.826 20.846 1.00 72.56 82 GLU A CA 1
ATOM 641 C C . GLU A 1 82 ? -12.519 9.519 19.968 1.00 72.56 82 GLU A C 1
ATOM 643 O O . GLU A 1 82 ? -13.726 9.386 20.174 1.00 72.56 82 GLU A O 1
ATOM 648 N N . ASN A 1 83 ? -12.069 10.276 18.964 1.00 68.19 83 ASN A N 1
ATOM 649 C CA . ASN A 1 83 ? -12.913 11.123 18.141 1.00 68.19 83 ASN A CA 1
ATOM 650 C C . ASN A 1 83 ? -12.625 10.827 16.661 1.00 68.19 83 ASN A C 1
ATOM 652 O O . ASN A 1 83 ? -11.577 11.225 16.139 1.00 68.19 83 ASN A O 1
ATOM 656 N N . PRO A 1 84 ? -13.561 10.161 15.959 1.00 58.53 84 PRO A N 1
ATOM 657 C CA . PRO A 1 84 ? -13.402 9.809 14.549 1.00 58.53 84 PRO A CA 1
ATOM 658 C C . PRO A 1 84 ? -13.345 11.030 13.608 1.00 58.53 84 PRO A C 1
ATOM 660 O O . PRO A 1 84 ? -13.056 10.860 12.427 1.00 58.53 84 PRO A O 1
ATOM 663 N N . LEU A 1 85 ? -13.583 12.245 14.122 1.00 56.66 85 LEU A N 1
ATOM 664 C CA . LEU A 1 85 ? -13.511 13.540 13.434 1.00 56.66 85 LEU A CA 1
ATOM 665 C C . LEU A 1 85 ? -12.450 14.475 14.048 1.00 56.66 85 LEU A C 1
ATOM 667 O O . LEU A 1 85 ? -12.562 15.687 13.899 1.00 56.66 85 LEU A O 1
ATOM 671 N N . ALA A 1 86 ? -11.449 13.971 14.783 1.00 46.88 86 ALA A N 1
ATOM 672 C CA . ALA A 1 86 ? -10.378 14.815 15.326 1.00 46.88 86 ALA A CA 1
ATOM 673 C C . ALA A 1 86 ? -9.478 15.370 14.206 1.00 46.88 86 ALA A C 1
ATOM 675 O O . ALA A 1 86 ? -8.397 14.860 13.914 1.00 46.88 86 ALA A O 1
ATOM 676 N N . GLU A 1 87 ? -9.944 16.438 13.571 1.00 51.69 87 GLU A N 1
ATOM 677 C CA . GLU A 1 87 ? -9.152 17.341 12.752 1.00 51.69 87 GLU A CA 1
ATOM 678 C C . GLU A 1 87 ? -8.438 18.311 13.716 1.00 51.69 87 GLU A C 1
ATOM 680 O O . GLU A 1 87 ? -9.094 18.855 14.608 1.00 51.69 87 GLU A O 1
ATOM 685 N N . PRO A 1 88 ? -7.127 18.589 13.568 1.00 51.56 88 PRO A N 1
ATOM 686 C CA . PRO A 1 88 ? -6.362 19.443 14.494 1.00 51.56 88 PRO A CA 1
ATOM 687 C C . PRO A 1 88 ? -6.901 20.876 14.689 1.00 51.56 88 PRO A C 1
ATOM 689 O O . PRO A 1 88 ? -6.355 21.640 15.480 1.00 51.56 88 PRO A O 1
ATOM 692 N N . TRP A 1 89 ? -7.943 21.268 13.953 1.00 49.41 89 TRP A N 1
ATOM 693 C CA . TRP A 1 89 ? -8.471 22.627 13.886 1.00 49.41 89 TRP A CA 1
ATOM 694 C C . TRP A 1 89 ? -9.683 22.910 14.781 1.00 49.41 89 TRP A C 1
ATOM 696 O O . TRP A 1 89 ? -10.001 24.082 14.986 1.00 49.41 89 TRP A O 1
ATOM 706 N N . THR A 1 90 ? -10.356 21.905 15.349 1.00 50.81 90 THR A N 1
ATOM 707 C CA . THR A 1 90 ? -11.607 22.142 16.098 1.00 50.81 90 THR A CA 1
ATOM 708 C C . THR A 1 90 ? -11.425 22.439 17.587 1.00 50.81 90 THR A C 1
ATOM 710 O O . THR A 1 90 ? -12.381 22.857 18.232 1.00 50.81 90 THR A O 1
ATOM 713 N N . THR A 1 91 ? -10.225 22.282 18.150 1.00 56.78 91 THR A N 1
ATOM 714 C CA . THR A 1 91 ? -10.024 22.374 19.611 1.00 56.78 91 THR A CA 1
ATOM 715 C C . THR A 1 91 ? -9.673 23.779 20.120 1.00 56.78 91 THR A C 1
ATOM 717 O O . THR A 1 91 ? -9.642 23.975 21.328 1.00 56.78 91 THR A O 1
ATOM 720 N N . TRP A 1 92 ? -9.411 24.776 19.258 1.00 55.44 92 TRP A N 1
ATOM 721 C CA . TRP A 1 92 ? -8.900 26.074 19.748 1.00 55.44 92 TRP A CA 1
ATOM 722 C C . TRP A 1 92 ? -9.968 27.087 20.190 1.00 55.44 92 TRP A C 1
ATOM 724 O O . TRP A 1 92 ? -9.614 28.104 20.768 1.00 55.44 92 TRP A O 1
ATOM 734 N N . ARG A 1 93 ? -11.269 26.850 19.985 1.00 57.44 93 ARG A N 1
ATOM 735 C CA . ARG A 1 93 ? -12.312 27.802 20.416 1.00 57.44 93 ARG A CA 1
ATOM 736 C C . ARG A 1 93 ? -12.903 27.465 21.787 1.00 57.44 93 ARG A C 1
ATOM 738 O O . ARG A 1 93 ? -14.080 27.124 21.837 1.00 57.44 93 ARG A O 1
ATOM 745 N N . LEU A 1 94 ? -12.125 27.606 22.861 1.00 57.69 94 LEU A N 1
ATOM 746 C CA . LEU A 1 94 ? -12.618 27.910 24.216 1.00 57.69 94 LEU A CA 1
ATOM 747 C C . LEU A 1 94 ? -11.579 28.738 24.977 1.00 57.69 94 LEU A C 1
ATOM 749 O O . LEU A 1 94 ? -10.398 28.330 24.975 1.00 57.69 94 LEU A O 1
#

Radius of gyration: 20.15 Å; chains: 1; bounding box: 46×42×46 Å

Foldseek 3Di:
DVVVVVVVVVVVVVVVVVVVVVLVVVVVCLLQDDPDRDPPVCCPPPVNVCCNVVPSVVVSVVCVVVVVVVVVVLVVVCVVVVHVPPDVPPPPDD

InterPro domains:
  IPR000522 ABC transporter, permease protein, BtuC-like [PF01032] (22-90)
  IPR000522 ABC transporter, permease protein, BtuC-like [PTHR30472] (9-88)
  IPR037294 ABC transporter, BtuC-like [G3DSA:1.10.3470.10] (1-91)
  IPR037294 ABC transporter, BtuC-like [SSF81345] (6-90)